Protein AF-A0A7J3VQP1-F1 (afdb_monomer_lite)

Secondary structure (DSSP, 8-state):
--EEE-TTT-SEEEEPTT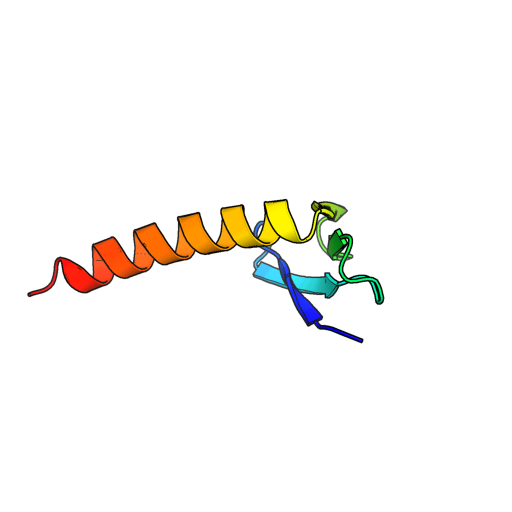SSEEE-TTT--EEEHHHHHHHHHHHHHHHHHHHHS--

Foldseek 3Di:
DDWDQDLPPRHIWDQDPVQQWTADPPPGDIDGNVVVVVSVCVVVVVVVVVVVVPD

pLDDT: mean 79.27, std 13.86, range [43.31, 91.94]

Structure (mmCIF, N/CA/C/O backbone):
data_AF-A0A7J3VQP1-F1
#
_entry.id   AF-A0A7J3VQP1-F1
#
loop_
_atom_site.group_PDB
_atom_site.id
_atom_site.type_symbol
_atom_site.label_atom_id
_atom_site.label_alt_id
_atom_site.label_comp_id
_atom_site.label_asym_id
_atom_site.label_entity_id
_atom_site.label_seq_id
_atom_site.pdbx_PDB_ins_code
_atom_site.Cartn_x
_atom_site.Cartn_y
_atom_site.Cartn_z
_atom_site.occupancy
_atom_site.B_iso_or_equiv
_atom_site.auth_seq_id
_atom_site.auth_comp_id
_atom_site.auth_asym_id
_atom_site.auth_atom_id
_atom_site.pdbx_PDB_model_num
ATOM 1 N N . MET A 1 1 ? 12.467 -9.071 -5.657 1.00 59.03 1 MET A N 1
ATOM 2 C CA . MET A 1 1 ? 11.120 -8.511 -5.903 1.00 59.03 1 MET A CA 1
ATOM 3 C C . MET A 1 1 ? 10.579 -7.991 -4.590 1.00 59.03 1 MET A C 1
ATOM 5 O O . MET A 1 1 ? 10.480 -8.764 -3.648 1.00 59.03 1 MET A O 1
ATOM 9 N N . LEU A 1 2 ? 10.297 -6.695 -4.520 1.00 77.50 2 LEU A N 1
ATOM 10 C CA . LEU A 1 2 ? 9.801 -6.041 -3.313 1.00 77.50 2 LEU A CA 1
ATOM 11 C C . LEU A 1 2 ? 8.274 -6.148 -3.241 1.00 77.50 2 LEU A C 1
ATOM 13 O O . LEU A 1 2 ? 7.565 -5.886 -4.218 1.00 77.50 2 LEU A O 1
ATOM 17 N N . GLU A 1 3 ? 7.777 -6.546 -2.075 1.00 81.50 3 GLU A N 1
ATOM 18 C CA . GLU A 1 3 ? 6.352 -6.611 -1.765 1.00 81.50 3 GLU A CA 1
ATOM 19 C C . GLU A 1 3 ? 5.992 -5.448 -0.834 1.00 81.50 3 GLU A C 1
ATOM 21 O O . GLU A 1 3 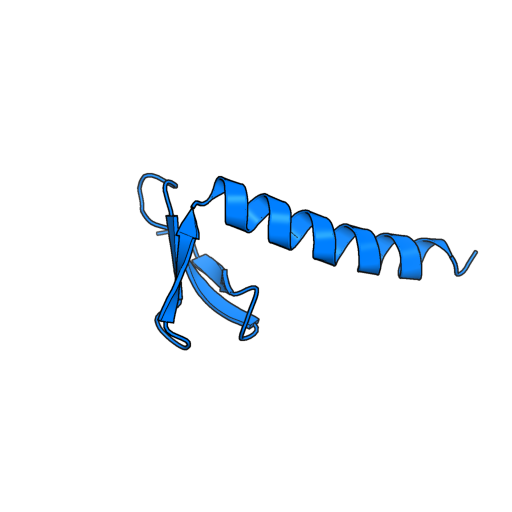? 6.626 -5.233 0.196 1.00 81.50 3 GLU A O 1
ATOM 26 N N . ALA A 1 4 ? 4.971 -4.691 -1.217 1.00 85.31 4 ALA A N 1
ATOM 27 C CA . ALA A 1 4 ? 4.416 -3.560 -0.483 1.00 85.31 4 ALA A CA 1
ATOM 28 C C . ALA A 1 4 ? 2.989 -3.891 -0.018 1.00 85.31 4 ALA A C 1
ATOM 30 O O . ALA A 1 4 ? 2.364 -4.824 -0.524 1.00 85.31 4 ALA A O 1
ATOM 31 N N . LYS A 1 5 ? 2.429 -3.132 0.929 1.00 86.81 5 LYS A N 1
ATOM 32 C CA . LYS A 1 5 ? 1.020 -3.286 1.330 1.00 86.81 5 LYS A CA 1
ATOM 33 C C . LYS A 1 5 ? 0.186 -2.247 0.590 1.00 86.81 5 LYS A C 1
ATOM 35 O O . LYS A 1 5 ? 0.464 -1.066 0.676 1.00 86.81 5 LYS A O 1
ATOM 40 N N . CYS A 1 6 ? -0.840 -2.661 -0.143 1.00 89.19 6 CYS A N 1
ATOM 41 C CA . CYS A 1 6 ? -1.703 -1.744 -0.880 1.00 89.19 6 CYS A CA 1
ATOM 42 C C . CYS A 1 6 ? -2.422 -0.788 0.088 1.00 89.19 6 CYS A C 1
ATOM 44 O O . CYS A 1 6 ? -3.082 -1.269 1.013 1.00 89.19 6 CYS A O 1
ATOM 46 N N . PRO A 1 7 ? -2.375 0.539 -0.130 1.00 83.88 7 PRO A N 1
ATOM 47 C CA . PRO A 1 7 ? -3.034 1.487 0.761 1.00 83.88 7 PRO A CA 1
ATOM 48 C C . PRO A 1 7 ? -4.564 1.456 0.619 1.00 83.88 7 PRO A C 1
ATOM 50 O O . PRO A 1 7 ? -5.252 1.879 1.539 1.00 83.88 7 PRO A O 1
ATOM 53 N N . VAL A 1 8 ? -5.095 0.922 -0.488 1.00 86.75 8 VAL A N 1
ATOM 54 C CA . VAL A 1 8 ? -6.539 0.884 -0.778 1.00 86.75 8 VAL A CA 1
ATOM 55 C C . VAL A 1 8 ? -7.205 -0.383 -0.249 1.00 86.75 8 VAL A C 1
ATOM 57 O O . VAL A 1 8 ? -8.190 -0.311 0.471 1.00 86.75 8 VAL A O 1
ATOM 60 N N . CYS A 1 9 ? -6.688 -1.557 -0.621 1.00 88.50 9 CYS A N 1
ATOM 61 C CA . CYS A 1 9 ? -7.323 -2.838 -0.288 1.00 88.50 9 CYS A CA 1
ATOM 62 C C . CYS A 1 9 ? -6.584 -3.634 0.789 1.00 88.50 9 CYS A C 1
ATOM 64 O O . CYS A 1 9 ? -6.970 -4.766 1.072 1.00 88.50 9 CYS A O 1
ATOM 66 N N . GLU A 1 10 ? -5.481 -3.095 1.320 1.00 84.75 10 GLU A N 1
ATOM 67 C CA . GLU A 1 10 ? -4.640 -3.714 2.354 1.00 84.75 10 GLU A CA 1
ATOM 68 C C . GLU A 1 10 ? -4.016 -5.071 1.995 1.00 84.75 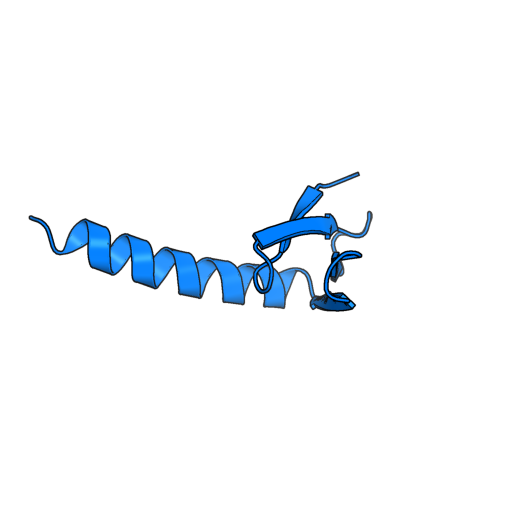10 GLU A C 1
ATOM 70 O O . GLU A 1 10 ? -3.310 -5.673 2.806 1.00 84.75 10 GLU A O 1
ATOM 75 N N . LYS A 1 11 ? -4.217 -5.543 0.764 1.00 89.06 11 LYS A N 1
ATOM 76 C CA . LYS A 1 11 ? -3.565 -6.735 0.220 1.00 89.06 11 LYS A CA 1
ATOM 77 C C . LYS A 1 11 ? -2.143 -6.421 -0.228 1.00 89.06 11 LYS A C 1
ATOM 79 O O . LYS A 1 11 ? -1.707 -5.274 -0.240 1.00 89.06 11 LYS A O 1
ATOM 84 N N . ARG A 1 12 ? -1.411 -7.450 -0.642 1.00 87.81 12 ARG A N 1
ATOM 85 C CA . ARG A 1 12 ? -0.045 -7.295 -1.150 1.00 87.81 12 ARG A CA 1
ATOM 86 C C . ARG A 1 12 ? -0.068 -6.572 -2.497 1.00 87.81 12 ARG A C 1
ATOM 88 O O . ARG A 1 12 ? -0.790 -6.952 -3.417 1.00 87.81 12 ARG A O 1
ATOM 95 N N . ALA A 1 13 ? 0.706 -5.507 -2.594 1.00 89.19 13 ALA A N 1
ATOM 96 C CA . ALA A 1 13 ? 1.048 -4.828 -3.827 1.00 89.19 13 ALA A CA 1
ATOM 97 C C . ALA A 1 13 ? 2.485 -5.189 -4.209 1.00 89.19 13 ALA A C 1
ATOM 99 O O . ALA A 1 13 ? 3.315 -5.513 -3.361 1.00 89.19 13 ALA A O 1
ATOM 100 N N . ARG A 1 14 ? 2.782 -5.149 -5.501 1.00 90.62 14 ARG A N 1
ATOM 101 C CA . ARG A 1 14 ? 4.115 -5.419 -6.022 1.00 90.62 14 ARG A CA 1
ATOM 102 C C . ARG A 1 14 ? 4.783 -4.100 -6.357 1.00 90.62 14 ARG A C 1
ATOM 104 O O . ARG A 1 14 ? 4.212 -3.300 -7.092 1.00 90.62 14 ARG A O 1
ATOM 111 N N . VAL A 1 15 ? 5.983 -3.892 -5.840 1.00 89.19 15 VAL A N 1
ATOM 112 C CA . VAL A 1 15 ? 6.814 -2.759 -6.244 1.00 89.19 15 VAL A CA 1
ATOM 113 C C . VAL A 1 15 ? 7.583 -3.167 -7.500 1.00 89.19 15 VAL A C 1
ATOM 115 O O . VAL A 1 15 ? 8.037 -4.313 -7.609 1.00 89.19 15 VAL A O 1
ATOM 118 N N . LEU A 1 16 ? 7.674 -2.258 -8.471 1.00 87.06 16 LEU A N 1
ATOM 119 C CA . LEU A 1 16 ? 8.558 -2.427 -9.625 1.00 87.06 16 LEU A CA 1
ATOM 120 C C . LEU A 1 16 ? 10.011 -2.578 -9.158 1.00 87.06 16 LEU A C 1
ATOM 122 O O . LEU A 1 16 ? 10.381 -2.078 -8.097 1.00 87.06 16 LEU A O 1
ATOM 126 N N . ASP A 1 17 ? 10.824 -3.280 -9.946 1.00 83.56 17 ASP A N 1
ATOM 127 C CA . ASP A 1 17 ? 12.225 -3.540 -9.586 1.00 83.56 17 ASP A CA 1
ATOM 128 C C . ASP A 1 17 ? 13.030 -2.231 -9.492 1.00 83.56 17 ASP A C 1
ATOM 130 O O . ASP A 1 17 ? 13.804 -2.044 -8.561 1.00 83.56 17 ASP A O 1
ATOM 134 N N . ASP A 1 18 ? 12.706 -1.264 -10.354 1.00 85.00 18 ASP A N 1
ATOM 135 C CA . ASP A 1 18 ? 13.260 0.094 -10.366 1.00 85.00 18 ASP A CA 1
ATOM 136 C C . ASP A 1 18 ? 12.734 1.009 -9.241 1.00 85.00 18 ASP A C 1
ATOM 138 O O . ASP A 1 18 ? 12.965 2.217 -9.273 1.00 85.00 18 ASP A O 1
ATOM 142 N N . MET A 1 19 ? 11.948 0.480 -8.289 1.00 80.50 19 MET A N 1
ATOM 143 C CA . MET A 1 19 ? 11.264 1.246 -7.232 1.00 80.50 19 MET A CA 1
ATOM 144 C C . MET A 1 19 ? 10.522 2.492 -7.747 1.00 80.50 19 MET A C 1
ATOM 146 O O . MET A 1 19 ? 10.311 3.442 -7.005 1.00 80.50 19 MET A O 1
ATOM 150 N N . SER A 1 20 ? 10.111 2.520 -9.017 1.00 87.69 20 SER A N 1
ATOM 151 C CA . SER A 1 20 ? 9.463 3.707 -9.585 1.00 87.69 20 SER A CA 1
ATOM 152 C C . SER A 1 20 ? 7.977 3.755 -9.240 1.00 87.69 20 SER A C 1
ATOM 154 O O . SER A 1 20 ? 7.421 4.826 -9.017 1.00 87.69 20 SER A O 1
ATOM 156 N N . LYS A 1 21 ? 7.317 2.589 -9.175 1.00 89.88 21 LYS A N 1
ATOM 157 C CA . LYS A 1 21 ? 5.875 2.481 -8.914 1.00 89.88 21 LYS A CA 1
ATOM 158 C C . LYS A 1 21 ? 5.509 1.257 -8.084 1.00 89.88 21 LYS A C 1
ATOM 160 O O . LYS A 1 21 ? 6.188 0.227 -8.114 1.00 89.88 21 LYS A O 1
ATOM 165 N N . VAL A 1 22 ? 4.376 1.362 -7.403 1.00 90.19 22 VAL A N 1
ATOM 166 C CA . VAL A 1 22 ? 3.706 0.290 -6.669 1.00 90.19 22 VAL A CA 1
ATOM 167 C C . VAL A 1 22 ? 2.423 -0.079 -7.398 1.00 90.19 22 VAL A C 1
ATOM 169 O O . VAL A 1 22 ? 1.561 0.766 -7.617 1.00 90.19 22 VAL A O 1
ATOM 172 N N . ILE A 1 23 ? 2.281 -1.358 -7.750 1.00 90.94 23 ILE A N 1
ATOM 173 C CA . ILE A 1 23 ? 1.146 -1.878 -8.515 1.00 90.94 23 ILE A CA 1
ATOM 174 C C . ILE A 1 23 ? 0.472 -3.005 -7.730 1.00 90.94 23 ILE A C 1
ATOM 176 O O . ILE A 1 23 ? 1.059 -4.054 -7.453 1.00 90.94 23 ILE A O 1
ATOM 180 N N . CYS A 1 24 ? -0.797 -2.825 -7.383 1.00 91.81 24 CYS A N 1
ATOM 181 C CA . CYS A 1 24 ? -1.621 -3.841 -6.751 1.00 91.81 24 CYS A CA 1
ATOM 182 C C . CYS A 1 24 ? -2.449 -4.598 -7.790 1.00 91.81 24 CYS A C 1
ATOM 184 O O . CYS A 1 24 ? -3.423 -4.085 -8.334 1.00 91.81 24 CYS A O 1
ATOM 186 N N . LYS A 1 25 ? -2.138 -5.883 -7.981 1.00 89.12 25 LYS A N 1
ATOM 187 C CA . LYS A 1 25 ? -2.907 -6.769 -8.871 1.00 89.12 25 LYS A CA 1
ATOM 188 C C . LYS A 1 25 ? -4.296 -7.151 -8.343 1.00 89.12 25 LYS A C 1
ATOM 190 O O . LYS A 1 25 ? -5.040 -7.814 -9.054 1.00 89.12 25 LYS A O 1
ATOM 195 N N . HIS A 1 26 ? -4.641 -6.782 -7.107 1.00 90.12 26 HIS A N 1
ATOM 196 C CA . HIS A 1 26 ? -5.924 -7.149 -6.503 1.00 90.12 26 HIS A CA 1
ATOM 197 C C . HIS A 1 26 ? -7.022 -6.113 -6.728 1.00 90.12 26 HIS A C 1
ATOM 199 O O . HIS A 1 26 ? -8.145 -6.495 -7.030 1.00 90.12 26 HIS A O 1
ATOM 205 N N . CYS A 1 27 ? -6.715 -4.828 -6.546 1.00 90.44 27 CYS A N 1
ATOM 206 C CA . CYS A 1 27 ? -7.673 -3.739 -6.754 1.00 90.44 27 CYS A CA 1
ATOM 207 C C . CYS A 1 27 ? -7.369 -2.887 -7.992 1.00 90.44 27 CYS A C 1
ATOM 209 O O . CYS A 1 27 ? -8.159 -2.010 -8.314 1.00 90.44 27 CYS A O 1
ATOM 211 N N . GLY A 1 28 ? -6.238 -3.122 -8.670 1.00 88.50 28 GLY A N 1
ATOM 212 C CA . GLY A 1 28 ? -5.805 -2.323 -9.819 1.00 88.50 28 GLY A CA 1
ATOM 213 C C . GLY A 1 28 ? -5.118 -1.007 -9.447 1.00 88.50 28 GLY A C 1
ATOM 214 O O . GLY A 1 28 ? -4.905 -0.178 -10.319 1.00 88.50 28 GLY A O 1
ATOM 215 N N . TYR A 1 29 ? -4.772 -0.805 -8.173 1.00 87.62 29 TYR A N 1
ATOM 216 C CA . TYR A 1 29 ? -4.048 0.385 -7.726 1.00 87.62 29 TYR A CA 1
ATOM 217 C C . TYR A 1 29 ? -2.661 0.464 -8.375 1.00 87.62 29 TYR A C 1
ATOM 219 O O . TYR A 1 29 ? -1.894 -0.493 -8.293 1.00 87.62 29 TYR A O 1
ATOM 227 N N . GLU A 1 30 ? -2.335 1.608 -8.960 1.00 91.50 30 GLU A N 1
ATOM 228 C CA . GLU A 1 30 ? -1.023 1.966 -9.495 1.00 91.50 30 GLU A CA 1
ATOM 229 C C . GLU A 1 30 ? -0.701 3.373 -8.994 1.00 91.50 30 GLU A C 1
ATOM 231 O O . GLU A 1 30 ? -1.490 4.291 -9.188 1.00 91.50 30 GLU A O 1
ATOM 236 N N . ASP A 1 31 ? 0.460 3.541 -8.37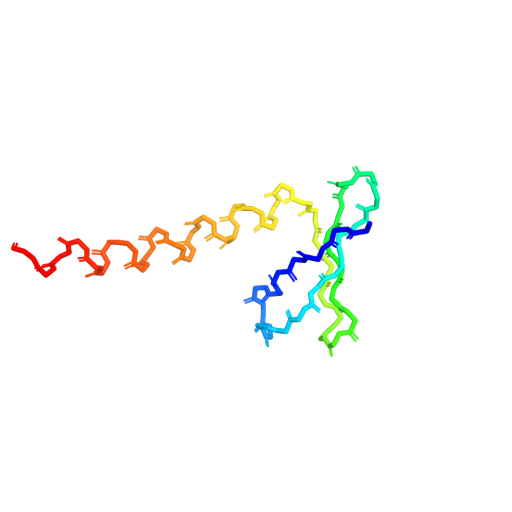5 1.00 91.38 31 ASP A N 1
ATOM 237 C CA . ASP A 1 31 ? 0.967 4.851 -7.969 1.00 91.38 31 ASP A CA 1
ATOM 238 C C . ASP A 1 31 ? 2.490 4.840 -8.004 1.00 91.38 31 ASP A C 1
ATOM 240 O O . ASP A 1 31 ? 3.125 3.784 -7.932 1.00 91.38 31 ASP A O 1
ATOM 244 N N . GLU A 1 32 ? 3.083 6.023 -8.085 1.00 91.94 32 GLU A N 1
ATOM 245 C CA . GLU A 1 32 ? 4.523 6.184 -7.925 1.00 91.94 32 GLU A CA 1
ATOM 246 C C . GLU A 1 32 ? 4.951 5.777 -6.514 1.00 91.94 32 GLU A C 1
ATOM 248 O O . GLU A 1 32 ? 4.192 5.902 -5.551 1.00 91.94 32 GLU A O 1
ATOM 253 N N . TYR A 1 33 ? 6.164 5.243 -6.385 1.00 86.94 33 TYR A N 1
ATOM 254 C CA . TYR A 1 33 ? 6.653 4.764 -5.093 1.00 86.94 33 TYR A CA 1
ATOM 255 C C . TYR A 1 33 ? 6.713 5.887 -4.055 1.00 86.94 33 TYR A C 1
ATOM 257 O O . TYR A 1 33 ? 6.317 5.672 -2.912 1.00 86.94 33 TYR A O 1
ATOM 265 N N . ASP A 1 34 ? 7.116 7.088 -4.469 1.00 87.69 34 ASP A N 1
ATOM 266 C CA . ASP A 1 34 ? 7.158 8.268 -3.605 1.00 87.69 34 ASP A CA 1
ATOM 267 C C . ASP A 1 34 ? 5.749 8.666 -3.124 1.00 87.69 34 ASP A C 1
ATOM 269 O O . ASP A 1 34 ? 5.489 8.697 -1.922 1.00 87.69 34 ASP A O 1
ATOM 273 N N . ALA A 1 35 ? 4.788 8.787 -4.047 1.00 88.19 35 ALA A N 1
ATOM 274 C CA . ALA A 1 35 ? 3.384 9.068 -3.727 1.00 88.19 35 ALA A CA 1
ATOM 275 C C . ALA A 1 35 ? 2.750 7.992 -2.821 1.00 88.19 35 ALA A C 1
ATOM 277 O O . ALA A 1 35 ? 1.950 8.281 -1.926 1.00 88.19 35 ALA A O 1
ATOM 278 N N . TYR A 1 36 ? 3.114 6.723 -3.023 1.00 87.00 36 TYR A N 1
ATOM 279 C CA . TYR A 1 36 ? 2.723 5.625 -2.144 1.00 87.00 36 TYR A CA 1
ATOM 280 C C . TYR A 1 36 ? 3.299 5.782 -0.727 1.00 87.00 36 TYR A C 1
ATOM 282 O O . TYR A 1 36 ? 2.576 5.554 0.248 1.00 87.00 36 TYR A O 1
ATOM 290 N N 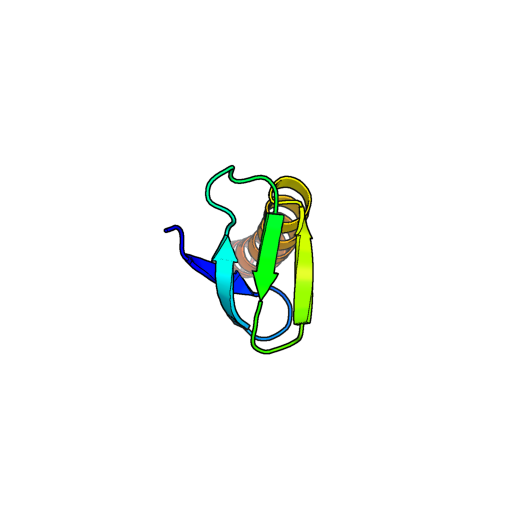. LEU A 1 37 ? 4.572 6.176 -0.598 1.00 85.81 37 LEU A N 1
ATOM 291 C CA . LEU A 1 37 ? 5.202 6.431 0.697 1.00 85.81 37 LEU A CA 1
ATOM 292 C C . LEU A 1 37 ? 4.539 7.604 1.417 1.00 85.81 37 LEU A C 1
ATOM 294 O O . LEU A 1 37 ? 4.315 7.504 2.620 1.00 85.81 37 LEU A O 1
ATOM 298 N N . GLU A 1 38 ? 4.188 8.677 0.709 1.00 87.00 38 GLU A N 1
ATOM 299 C CA . GLU A 1 38 ? 3.452 9.806 1.288 1.00 87.00 38 GLU A CA 1
ATOM 300 C C . GLU A 1 38 ? 2.081 9.374 1.820 1.00 87.00 38 GLU A C 1
ATOM 302 O O . GLU A 1 38 ? 1.772 9.614 2.986 1.00 87.00 38 GLU A O 1
ATOM 307 N N . LYS A 1 39 ? 1.302 8.626 1.027 1.00 84.12 39 LYS A N 1
ATOM 308 C CA . LYS A 1 39 ? 0.008 8.062 1.459 1.00 84.12 39 LYS A CA 1
ATOM 309 C C . LYS A 1 39 ? 0.143 7.139 2.674 1.00 84.12 39 LYS A C 1
ATOM 311 O O . LYS A 1 39 ? -0.738 7.099 3.533 1.00 84.12 39 LYS A O 1
ATOM 316 N N . MET A 1 40 ? 1.224 6.363 2.753 1.00 79.94 40 MET A N 1
ATOM 317 C CA . MET A 1 40 ? 1.497 5.528 3.924 1.00 79.94 40 MET A CA 1
ATOM 318 C C . MET A 1 40 ? 1.919 6.339 5.143 1.00 79.94 40 MET A C 1
ATOM 320 O O . MET A 1 40 ? 1.466 6.029 6.243 1.00 79.94 40 MET A O 1
ATOM 324 N N . LYS A 1 41 ? 2.767 7.356 4.963 1.00 81.25 41 LYS A N 1
ATOM 325 C CA . LYS A 1 41 ? 3.173 8.266 6.037 1.00 81.25 41 LYS A CA 1
ATOM 326 C C . LYS A 1 41 ? 1.971 8.983 6.626 1.00 81.25 41 LYS A C 1
ATOM 328 O O . LYS A 1 41 ? 1.883 9.039 7.841 1.00 81.25 41 LYS A O 1
ATOM 333 N N . ASP A 1 42 ? 1.048 9.453 5.796 1.00 77.56 42 ASP A N 1
ATOM 334 C CA . ASP A 1 42 ? -0.187 10.103 6.239 1.00 77.56 42 ASP A CA 1
ATOM 335 C C . ASP A 1 42 ? -1.033 9.162 7.117 1.00 77.56 42 ASP A C 1
ATOM 337 O O . ASP A 1 42 ? -1.338 9.484 8.264 1.00 77.56 42 ASP A O 1
ATOM 341 N N . ARG A 1 43 ? -1.269 7.919 6.662 1.00 70.69 43 ARG A N 1
ATOM 342 C CA . ARG A 1 43 ? -1.990 6.910 7.466 1.00 70.69 43 ARG A CA 1
ATOM 343 C C . ARG A 1 43 ? -1.279 6.568 8.773 1.00 70.69 43 ARG A C 1
ATOM 345 O O . ARG A 1 43 ? -1.935 6.420 9.798 1.00 70.69 43 ARG A O 1
ATOM 352 N N . ILE A 1 44 ? 0.043 6.394 8.743 1.00 67.00 44 ILE A N 1
ATOM 353 C CA . ILE A 1 44 ? 0.826 6.101 9.950 1.00 67.00 44 ILE A CA 1
ATOM 354 C C . ILE A 1 44 ? 0.820 7.310 10.879 1.00 67.00 44 ILE A C 1
ATOM 356 O O . ILE A 1 44 ? 0.700 7.117 12.077 1.00 67.00 44 ILE A O 1
ATOM 360 N N . SER A 1 45 ? 0.906 8.532 10.354 1.00 61.56 45 SER A N 1
ATOM 361 C CA . SER A 1 45 ? 0.846 9.755 11.149 1.00 61.56 45 SER A CA 1
ATOM 362 C C . SER A 1 45 ? -0.475 9.841 11.894 1.00 61.56 45 SER A C 1
ATOM 364 O O . SER A 1 45 ? -0.444 10.082 13.088 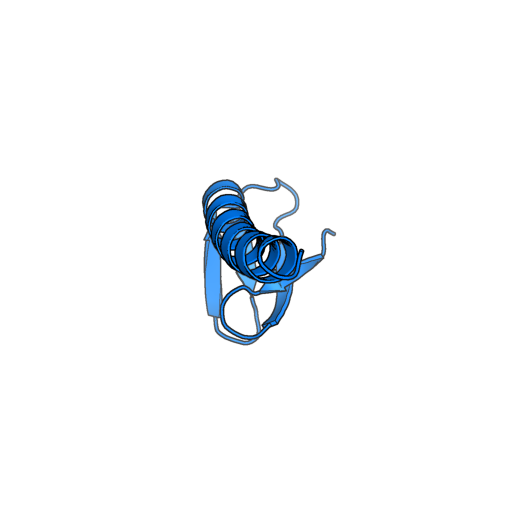1.00 61.56 45 SER A O 1
ATOM 366 N N . SER A 1 46 ? -1.615 9.568 11.253 1.00 60.28 46 SER A N 1
ATOM 367 C CA . SER A 1 46 ? -2.905 9.544 11.957 1.00 60.28 46 SER A CA 1
ATOM 368 C C . SER A 1 46 ? -2.987 8.441 13.013 1.00 60.28 46 SER A C 1
ATOM 370 O O . SER A 1 46 ? -3.496 8.687 14.097 1.00 60.28 46 SER A O 1
ATOM 372 N N . ILE A 1 47 ? -2.447 7.246 12.743 1.00 59.59 47 ILE A N 1
ATOM 373 C CA . ILE A 1 47 ? -2.433 6.146 13.726 1.00 59.59 47 ILE A CA 1
ATOM 374 C C . ILE A 1 47 ? -1.484 6.454 14.891 1.00 59.59 47 ILE A C 1
ATOM 376 O O . ILE A 1 47 ? -1.794 6.138 16.031 1.00 59.59 47 ILE A O 1
ATOM 380 N N . VAL A 1 48 ? -0.318 7.041 14.622 1.00 57.97 48 VAL A N 1
ATOM 381 C CA . VAL A 1 48 ? 0.659 7.429 15.647 1.00 57.97 48 VAL A CA 1
ATOM 382 C C . VAL A 1 48 ? 0.140 8.609 16.457 1.00 57.97 48 VAL A C 1
ATOM 384 O O . VAL A 1 48 ? 0.348 8.617 17.660 1.00 57.97 48 VAL A O 1
ATOM 387 N N . ASP A 1 49 ? -0.553 9.564 15.841 1.00 56.34 49 ASP A N 1
ATOM 388 C CA . ASP A 1 49 ? -1.194 10.676 16.545 1.00 56.34 49 ASP A CA 1
ATOM 389 C C . ASP A 1 49 ? -2.313 10.160 17.465 1.00 56.34 49 ASP A C 1
ATOM 391 O O . ASP A 1 49 ? -2.311 10.478 18.650 1.00 56.34 49 ASP A O 1
ATOM 395 N N . GLU A 1 50 ? -3.165 9.240 16.985 1.00 53.59 50 GLU A N 1
ATOM 396 C CA . GLU A 1 50 ? -4.136 8.522 17.831 1.00 53.59 50 GLU A CA 1
ATOM 397 C C . GLU A 1 50 ? -3.451 7.729 18.957 1.00 53.59 50 GLU A C 1
ATOM 399 O O . GLU A 1 50 ? -3.882 7.787 20.105 1.00 53.59 50 GLU A O 1
ATOM 404 N N . PHE A 1 51 ? -2.348 7.033 18.664 1.00 51.81 51 PHE A N 1
ATOM 405 C CA . PHE A 1 51 ? -1.630 6.211 19.643 1.00 51.81 51 PHE A CA 1
ATOM 406 C C . PHE A 1 51 ? -0.812 7.037 20.653 1.00 51.81 51 PHE A C 1
ATOM 408 O O . PHE A 1 51 ? -0.545 6.574 21.760 1.00 51.81 51 PHE A O 1
ATOM 415 N N . MET A 1 52 ? -0.395 8.257 20.300 1.00 53.09 52 MET A N 1
ATOM 416 C CA . MET A 1 52 ? 0.321 9.176 21.192 1.00 53.09 52 MET A CA 1
ATOM 417 C C . MET A 1 52 ? -0.616 10.036 22.050 1.00 53.09 52 MET A C 1
ATOM 419 O O . MET A 1 52 ? -0.150 10.597 23.043 1.00 53.09 52 MET A O 1
ATOM 423 N N . LEU A 1 53 ? -1.910 10.118 21.717 1.00 53.03 53 LEU A N 1
ATOM 424 C CA . LEU A 1 53 ? -2.910 10.859 22.495 1.00 53.03 53 LEU A CA 1
ATOM 425 C C . LEU A 1 53 ? -3.424 10.093 23.732 1.00 53.03 53 LEU A C 1
ATOM 427 O O . LEU A 1 53 ? -4.034 10.696 24.612 1.00 53.03 53 LEU A O 1
ATOM 431 N N . GLU A 1 54 ? -3.145 8.790 23.847 1.00 49.88 54 GLU A N 1
ATOM 432 C CA . GLU A 1 54 ? -3.411 7.973 25.046 1.00 49.88 54 GLU A CA 1
ATOM 433 C C . GLU A 1 54 ? -2.274 8.057 26.092 1.00 49.88 54 GLU A C 1
ATOM 435 O O . GLU A 1 54 ? -1.836 7.038 26.638 1.00 49.88 54 GLU A O 1
ATOM 440 N N . ARG A 1 55 ? -1.773 9.264 26.403 1.00 43.31 55 ARG A N 1
ATOM 441 C CA . ARG A 1 55 ? -0.843 9.460 27.532 1.00 43.31 55 ARG A CA 1
ATOM 442 C C . ARG A 1 55 ? -1.145 10.666 28.410 1.00 43.31 55 ARG A C 1
ATOM 444 O O . ARG A 1 55 ? -1.268 11.785 27.874 1.00 43.31 55 ARG A O 1
#

Radius of gyration: 12.8 Å; chains: 1; bounding box: 21×19×38 Å

Sequence (55 aa):
MLEAKCPVCEKRARVLDDMSKVICKHCGYEDEYDAYLEKMKDRISSIVDEFMLER